Protein AF-A0A5S5MBZ9-F1 (afdb_monomer_lite)

InterPro domains:
  IPR036397 Ribonuclease H superfamily [G3DSA:3.30.420.10] (1-64)
  IPR038717 Tc1-like transposase, DDE domain [PF13358] (2-25)

Radius of gyration: 14.12 Å; chains: 1; bounding box: 32×25×33 Å

Structure (mmCIF, N/CA/C/O backbone):
data_AF-A0A5S5MBZ9-F1
#
_entry.id   AF-A0A5S5MBZ9-F1
#
loop_
_atom_site.group_PDB
_atom_site.id
_atom_site.type_symbol
_atom_site.label_atom_id
_atom_site.label_alt_id
_atom_site.label_comp_id
_atom_site.label_asym_id
_atom_site.label_entity_id
_atom_site.label_seq_id
_atom_site.pdbx_PDB_ins_code
_atom_site.Cartn_x
_atom_site.Cartn_y
_atom_site.Cartn_z
_atom_site.occupancy
_atom_site.B_iso_or_equiv
_atom_site.auth_seq_id
_atom_site.auth_comp_id
_atom_site.auth_asym_id
_atom_site.auth_atom_id
_atom_site.pdbx_PDB_model_num
ATOM 1 N N . ARG A 1 1 ? 16.444 -9.012 -7.278 1.00 87.12 1 ARG A N 1
ATOM 2 C CA . ARG A 1 1 ? 16.801 -8.032 -8.331 1.00 87.12 1 ARG A CA 1
ATOM 3 C C . ARG A 1 1 ? 16.370 -6.655 -7.854 1.00 87.12 1 ARG A C 1
ATOM 5 O O . ARG A 1 1 ? 15.296 -6.562 -7.277 1.00 87.12 1 ARG A O 1
ATOM 12 N N . LEU A 1 2 ? 17.197 -5.627 -8.029 1.00 92.06 2 LEU A N 1
ATOM 13 C CA . LEU A 1 2 ? 16.808 -4.244 -7.747 1.00 92.06 2 LEU A CA 1
ATOM 14 C C . LEU A 1 2 ? 16.247 -3.619 -9.032 1.00 92.06 2 LEU A C 1
ATOM 16 O O . LEU A 1 2 ? 16.824 -3.826 -10.100 1.00 92.06 2 LEU A O 1
ATOM 20 N N . PHE A 1 3 ? 15.137 -2.889 -8.928 1.00 93.62 3 PHE A N 1
ATOM 21 C CA . PHE A 1 3 ? 14.514 -2.180 -10.046 1.00 93.62 3 PHE A CA 1
ATOM 22 C C . PHE A 1 3 ? 14.612 -0.672 -9.814 1.00 93.62 3 PHE A C 1
ATOM 24 O O . PHE A 1 3 ? 14.248 -0.190 -8.743 1.00 93.62 3 PHE A O 1
ATOM 31 N N . PHE A 1 4 ? 15.089 0.062 -10.818 1.00 95.00 4 PHE A N 1
ATOM 32 C CA . PHE A 1 4 ? 15.116 1.522 -10.807 1.00 95.00 4 PHE A CA 1
ATOM 33 C C . PHE A 1 4 ? 13.929 2.036 -11.611 1.00 95.00 4 PHE A C 1
ATOM 35 O O . PHE A 1 4 ? 13.786 1.696 -12.785 1.00 95.00 4 PHE A O 1
ATOM 42 N N . LEU A 1 5 ? 13.074 2.826 -10.968 1.00 95.69 5 LEU A N 1
ATOM 43 C CA . LEU A 1 5 ? 11.905 3.412 -11.614 1.00 95.69 5 LEU A CA 1
ATOM 44 C C . LEU A 1 5 ? 12.253 4.793 -12.176 1.00 95.69 5 LEU A C 1
ATOM 46 O O . LEU A 1 5 ? 13.002 5.534 -11.531 1.00 95.69 5 LEU A O 1
ATOM 50 N N . PRO A 1 6 ? 11.705 5.171 -13.343 1.00 97.19 6 PRO A N 1
ATOM 51 C CA . PRO A 1 6 ? 11.779 6.542 -13.815 1.00 97.19 6 PRO A CA 1
ATOM 52 C C . PRO A 1 6 ? 11.172 7.515 -12.788 1.00 97.19 6 PRO A C 1
ATOM 54 O O . PRO A 1 6 ? 10.219 7.160 -12.081 1.00 97.19 6 PRO A O 1
ATOM 57 N N . PRO A 1 7 ? 11.670 8.762 -12.718 1.00 96.88 7 PRO A N 1
ATOM 58 C CA . PRO A 1 7 ? 11.040 9.809 -11.922 1.00 96.88 7 PRO A CA 1
ATOM 59 C C . PRO A 1 7 ? 9.547 9.960 -12.251 1.00 96.88 7 PRO A C 1
ATOM 61 O O . PRO A 1 7 ? 9.115 9.694 -13.373 1.00 96.88 7 PRO A O 1
ATOM 64 N N . TYR A 1 8 ? 8.759 10.400 -11.266 1.00 95.00 8 TYR A N 1
ATOM 65 C CA . TYR A 1 8 ? 7.327 10.703 -11.424 1.00 95.00 8 TYR A CA 1
ATOM 66 C C . TYR A 1 8 ? 6.471 9.563 -12.005 1.00 95.00 8 TYR A C 1
ATOM 68 O O . TYR A 1 8 ? 5.419 9.816 -12.586 1.00 95.00 8 TYR A O 1
ATOM 76 N N . SER A 1 9 ? 6.882 8.304 -11.815 1.00 96.75 9 SER A N 1
ATOM 77 C CA . SER A 1 9 ? 6.160 7.125 -12.315 1.00 96.75 9 SER A CA 1
ATOM 78 C C . SER A 1 9 ? 5.555 6.282 -11.181 1.00 96.75 9 SER A C 1
ATOM 80 O O . SER A 1 9 ? 5.920 5.118 -11.017 1.00 96.75 9 SER A O 1
ATOM 82 N N . PRO A 1 10 ? 4.629 6.834 -10.369 1.00 96.56 10 PRO A N 1
ATOM 83 C CA . PRO A 1 10 ? 4.068 6.126 -9.217 1.00 96.56 10 PRO A CA 1
ATOM 84 C C . PRO A 1 10 ? 3.266 4.881 -9.626 1.00 96.56 10 PRO A C 1
ATOM 86 O O . PRO A 1 10 ? 3.263 3.900 -8.896 1.00 96.56 10 PRO A O 1
ATOM 89 N N . HIS A 1 11 ? 2.660 4.873 -10.819 1.00 96.31 11 HIS A N 1
ATOM 90 C CA . HIS A 1 11 ? 1.919 3.728 -11.366 1.00 96.31 11 HIS A CA 1
ATOM 91 C C . HIS A 1 11 ? 2.770 2.451 -11.503 1.00 96.31 11 HIS A C 1
ATOM 93 O O . HIS A 1 11 ? 2.227 1.351 -11.474 1.00 96.31 11 HIS A O 1
ATOM 99 N N . LEU A 1 12 ? 4.100 2.586 -11.579 1.00 97.25 12 LEU A N 1
ATOM 100 C CA . LEU A 1 12 ? 5.032 1.458 -11.614 1.00 97.25 12 LEU A CA 1
ATOM 101 C C . LEU A 1 12 ? 5.355 0.901 -10.218 1.00 97.25 12 LEU A C 1
ATOM 103 O O . LEU A 1 12 ? 5.950 -0.166 -10.113 1.00 97.25 12 LEU A O 1
ATOM 107 N N . ASN A 1 13 ? 4.993 1.595 -9.135 1.00 96.69 13 ASN A N 1
ATOM 108 C CA . ASN A 1 13 ? 5.226 1.121 -7.775 1.00 96.69 13 ASN A CA 1
ATOM 109 C C . ASN A 1 13 ? 3.994 0.356 -7.250 1.00 96.69 13 ASN A C 1
ATOM 111 O O . ASN A 1 13 ? 2.943 0.970 -7.038 1.00 96.69 13 ASN A O 1
ATOM 115 N N . PRO A 1 14 ? 4.093 -0.955 -6.951 1.00 96.19 14 PRO A N 1
ATOM 116 C CA . PRO A 1 14 ? 2.958 -1.723 -6.438 1.00 96.19 14 PRO A CA 1
ATOM 117 C C . PRO A 1 14 ? 2.426 -1.220 -5.088 1.00 96.19 14 PRO A C 1
ATOM 119 O O . PRO A 1 14 ? 1.262 -1.471 -4.765 1.00 96.19 14 PRO A O 1
ATOM 122 N N . ASP A 1 15 ? 3.220 -0.472 -4.316 1.00 95.75 15 ASP A N 1
ATOM 123 C CA . ASP A 1 15 ? 2.765 0.118 -3.054 1.00 95.75 15 ASP A CA 1
ATOM 124 C C . ASP A 1 15 ? 1.669 1.177 -3.254 1.00 95.75 15 ASP A C 1
ATOM 126 O O . ASP A 1 15 ? 0.847 1.381 -2.358 1.00 95.75 15 ASP A O 1
ATOM 130 N N . GLU A 1 16 ? 1.556 1.794 -4.435 1.00 97.12 16 GLU A N 1
ATOM 131 C CA . GLU A 1 16 ? 0.436 2.698 -4.733 1.00 97.12 16 GLU A CA 1
ATOM 132 C C . GLU A 1 16 ? -0.916 1.979 -4.650 1.00 97.12 16 GLU A C 1
ATOM 134 O O . GLU A 1 16 ? -1.907 2.558 -4.201 1.00 97.12 16 GLU A O 1
ATOM 139 N N . MET A 1 17 ? -0.972 0.682 -4.966 1.00 97.12 17 MET A N 1
ATOM 140 C CA . MET A 1 17 ? -2.190 -0.114 -4.780 1.00 97.12 17 MET A CA 1
ATOM 141 C C . MET A 1 17 ? -2.482 -0.400 -3.302 1.00 97.12 17 MET A C 1
ATOM 143 O O . MET A 1 17 ? -3.652 -0.451 -2.904 1.00 97.12 17 MET A O 1
ATOM 147 N N . VAL A 1 18 ? -1.450 -0.523 -2.459 1.00 96.94 18 VAL A N 1
ATOM 148 C CA . VAL A 1 18 ? -1.609 -0.597 -0.996 1.00 96.94 18 VAL A CA 1
ATOM 149 C C . VAL A 1 18 ? -2.193 0.715 -0.473 1.00 96.94 18 VAL A C 1
ATOM 151 O O . VAL A 1 18 ? -3.168 0.696 0.290 1.00 96.94 18 VAL A O 1
ATOM 154 N N . TRP A 1 19 ? -1.663 1.853 -0.930 1.00 96.12 19 TRP A N 1
ATOM 155 C CA . TRP A 1 19 ? -2.173 3.176 -0.577 1.00 96.12 19 TRP A CA 1
ATOM 156 C C . TRP A 1 19 ? -3.602 3.394 -1.059 1.00 96.12 19 TRP A C 1
ATOM 158 O O . TRP A 1 19 ? -4.439 3.860 -0.282 1.00 96.12 19 TRP A O 1
ATOM 168 N N . GLY A 1 20 ? -3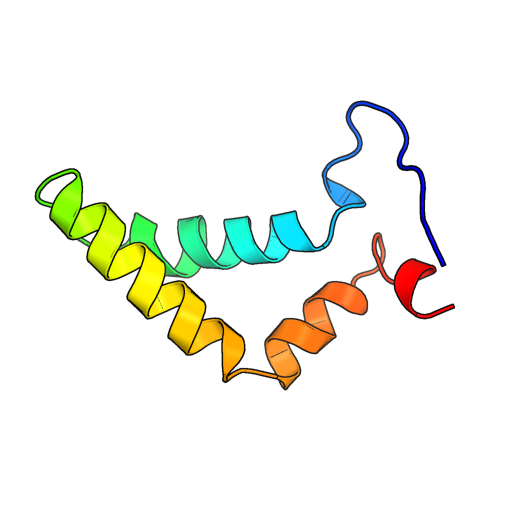.913 2.998 -2.292 1.00 96.19 20 GLY A N 1
ATOM 169 C CA . GLY A 1 20 ? -5.258 3.067 -2.850 1.00 96.19 20 GLY A CA 1
ATOM 170 C C . GLY A 1 20 ? -6.256 2.218 -2.060 1.00 96.19 20 GLY A C 1
ATOM 171 O O . GLY A 1 20 ? -7.335 2.696 -1.695 1.00 96.19 20 GLY A O 1
ATOM 172 N N . TYR A 1 21 ? -5.878 0.986 -1.695 1.00 95.50 21 TYR A N 1
ATOM 173 C CA . TYR A 1 21 ? -6.692 0.124 -0.834 1.00 95.50 21 TYR A CA 1
ATOM 174 C C . TYR A 1 21 ? -6.957 0.760 0.532 1.00 95.50 21 TYR A C 1
ATOM 176 O O . TYR A 1 21 ? -8.092 0.752 1.016 1.00 95.50 21 TYR A O 1
ATOM 184 N N . LEU A 1 22 ? -5.921 1.322 1.153 1.00 95.94 22 LEU A N 1
ATOM 185 C CA . LEU A 1 22 ? -6.039 1.953 2.456 1.00 95.94 22 LEU A CA 1
ATOM 186 C C . LEU A 1 22 ? -6.930 3.199 2.395 1.00 95.94 22 LEU A C 1
ATOM 188 O O . LEU A 1 22 ? -7.879 3.289 3.171 1.00 95.94 22 LEU A O 1
ATOM 192 N N . LYS A 1 23 ? -6.667 4.127 1.468 1.00 93.94 23 LYS A N 1
ATOM 193 C CA . LYS A 1 23 ? -7.351 5.426 1.371 1.00 93.94 23 LYS A CA 1
ATOM 194 C C . LYS A 1 23 ? -8.790 5.293 0.875 1.00 93.94 23 LYS A C 1
ATOM 196 O O . LYS A 1 23 ? -9.708 5.701 1.581 1.00 93.94 23 LYS A O 1
ATOM 201 N N . HIS A 1 24 ? -9.004 4.681 -0.290 1.00 91.75 24 HIS A N 1
ATOM 202 C CA . HIS A 1 24 ? -10.311 4.702 -0.962 1.00 91.75 24 HIS A CA 1
ATOM 203 C C . HIS A 1 24 ? -11.273 3.617 -0.469 1.00 91.75 24 HIS A C 1
ATOM 205 O O . HIS A 1 24 ? -12.490 3.812 -0.458 1.00 91.75 24 HIS A O 1
ATOM 211 N N . HIS A 1 25 ? -10.753 2.464 -0.040 1.00 87.56 25 HIS A N 1
ATOM 212 C CA . HIS A 1 25 ? -11.597 1.329 0.345 1.00 87.56 25 HIS A CA 1
ATOM 213 C C . HIS A 1 25 ? -11.723 1.130 1.854 1.00 87.56 25 HIS A C 1
ATOM 215 O O . HIS A 1 25 ? -12.557 0.323 2.278 1.00 87.56 25 HIS A O 1
ATOM 221 N N . LYS A 1 26 ? -10.90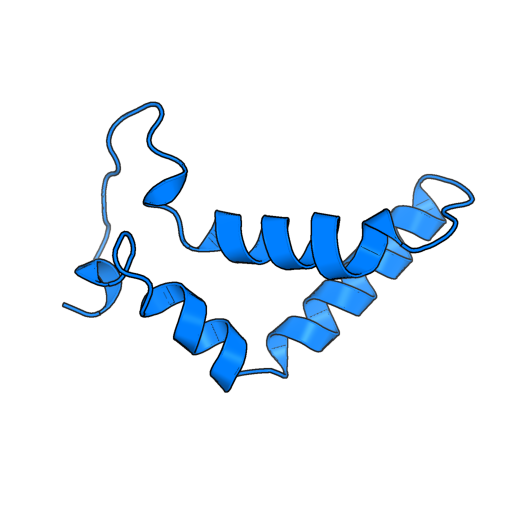0 1.812 2.659 1.00 93.88 26 LYS A N 1
ATOM 222 C CA . LYS A 1 26 ? -10.863 1.630 4.112 1.00 93.88 26 LYS A CA 1
ATOM 223 C C . LYS A 1 26 ? -10.953 2.948 4.865 1.00 93.88 26 LYS A C 1
ATOM 225 O O . LYS A 1 26 ? -12.063 3.373 5.167 1.00 93.88 26 LYS A O 1
ATOM 230 N N . ILE A 1 27 ? -9.826 3.582 5.176 1.00 94.19 27 ILE A N 1
ATOM 231 C CA . ILE A 1 27 ? -9.779 4.680 6.146 1.00 94.19 27 ILE A CA 1
ATOM 232 C C . ILE A 1 27 ? -10.622 5.883 5.714 1.00 94.19 27 ILE A C 1
ATOM 234 O O . ILE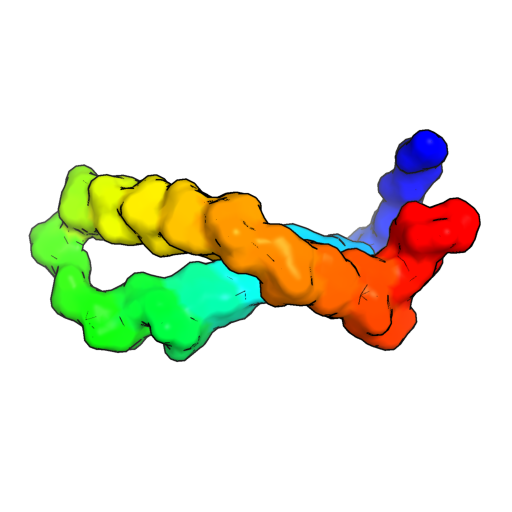 A 1 27 ? -11.263 6.486 6.562 1.00 94.19 27 ILE A O 1
ATOM 238 N N . GLY A 1 28 ? -10.720 6.168 4.408 1.00 91.00 28 GLY A N 1
ATOM 239 C CA . GLY A 1 28 ? -11.544 7.264 3.884 1.00 91.00 28 GLY A CA 1
ATOM 240 C C . GLY A 1 28 ? -13.052 7.093 4.103 1.00 91.00 28 GLY A C 1
ATOM 241 O O . GLY A 1 28 ? -13.808 8.024 3.858 1.00 91.00 28 GLY A O 1
ATOM 242 N N . LYS A 1 29 ? -13.500 5.920 4.571 1.00 92.06 29 LYS A N 1
ATOM 243 C CA . LYS A 1 29 ? -14.899 5.626 4.923 1.00 92.06 29 LYS A CA 1
ATOM 244 C C . LYS A 1 29 ? -15.122 5.501 6.434 1.00 92.06 29 LYS A C 1
ATOM 246 O O . LYS A 1 29 ? -16.193 5.078 6.858 1.00 92.06 29 LYS A O 1
ATOM 251 N N . MET A 1 30 ? -14.111 5.795 7.249 1.00 94.88 30 MET A N 1
ATOM 252 C CA . MET A 1 30 ? -14.171 5.683 8.705 1.00 94.88 30 MET A CA 1
ATOM 253 C C . MET A 1 30 ? -14.100 7.073 9.331 1.00 94.88 30 MET A C 1
ATOM 255 O O . MET A 1 30 ? -13.316 7.911 8.898 1.00 94.88 30 MET A O 1
ATOM 259 N N . VAL A 1 31 ? -14.859 7.300 10.403 1.00 95.94 31 VAL A N 1
ATOM 260 C CA . VAL A 1 31 ? -14.646 8.476 11.258 1.00 95.94 31 VAL A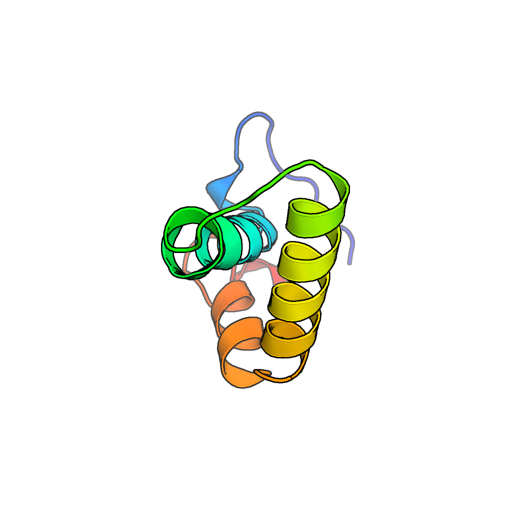 CA 1
ATOM 261 C C . VAL A 1 31 ? -13.273 8.345 11.907 1.00 95.94 31 VAL A C 1
ATOM 263 O O . VAL A 1 31 ? -12.954 7.273 12.417 1.00 95.94 31 VAL A O 1
ATOM 266 N N . VAL A 1 32 ? -12.466 9.401 11.893 1.00 96.62 32 VAL A N 1
ATOM 267 C CA . VAL A 1 32 ? -11.149 9.456 12.540 1.00 96.62 32 VAL A CA 1
ATOM 268 C C . VAL A 1 32 ? -11.182 10.578 13.566 1.00 96.62 32 VAL A C 1
ATOM 270 O O . VAL A 1 32 ? -11.429 11.723 13.206 1.00 96.62 32 VAL A O 1
ATOM 273 N N . SER A 1 33 ? -10.957 10.253 14.838 1.00 96.44 33 SER A N 1
ATOM 274 C CA . SER A 1 33 ? -11.070 11.227 15.936 1.00 96.44 33 SER A CA 1
ATOM 275 C C . SER A 1 33 ? -9.775 11.985 16.238 1.00 96.44 33 SER A C 1
ATOM 277 O O . SER A 1 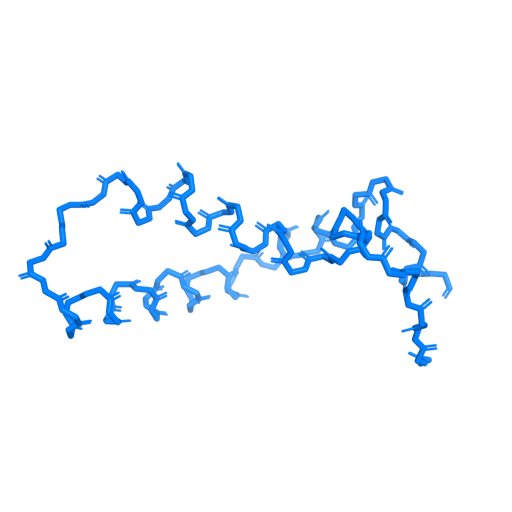33 ? -9.797 12.969 16.970 1.00 96.44 33 SER A O 1
ATOM 279 N N . GLY A 1 34 ? -8.642 11.545 15.686 1.00 97.56 34 GLY A N 1
ATOM 280 C CA . GLY A 1 34 ? -7.347 12.194 15.867 1.00 97.56 34 GLY A CA 1
ATOM 281 C C . GLY A 1 34 ? -6.171 11.336 15.390 1.00 97.56 34 GLY A C 1
ATOM 282 O O . GLY A 1 34 ? -6.380 10.228 14.883 1.00 97.56 34 GLY A O 1
ATOM 283 N N . PRO A 1 35 ? -4.925 11.813 15.565 1.00 97.75 35 PRO A N 1
ATOM 284 C CA . PRO A 1 35 ? -3.729 11.152 15.035 1.00 97.75 35 PRO A CA 1
ATOM 285 C C . PRO A 1 35 ? -3.517 9.720 15.548 1.00 97.75 35 PRO A C 1
ATOM 287 O O . PRO A 1 35 ? -3.231 8.819 14.761 1.00 97.75 35 PRO A O 1
ATOM 290 N N . GLU A 1 36 ? -3.719 9.467 16.845 1.00 98.19 36 GLU A N 1
ATOM 291 C CA . GLU A 1 36 ? -3.540 8.118 17.405 1.00 98.19 36 GLU A CA 1
ATOM 292 C C . GLU A 1 36 ? -4.618 7.133 16.943 1.00 98.19 36 GLU A C 1
ATOM 294 O O . GLU A 1 36 ? -4.331 5.957 16.710 1.00 98.19 36 GLU A O 1
ATOM 299 N N . ASP A 1 37 ? -5.856 7.600 16.778 1.00 98.06 37 ASP A N 1
ATOM 300 C CA . ASP A 1 37 ? -6.940 6.789 16.225 1.00 98.06 37 ASP A CA 1
ATOM 301 C C . ASP A 1 37 ? -6.682 6.459 14.748 1.00 98.06 37 ASP A C 1
ATOM 303 O O . ASP A 1 37 ? -6.774 5.295 14.346 1.00 98.06 37 ASP A O 1
ATOM 307 N N . LEU A 1 38 ? -6.241 7.450 13.961 1.00 97.62 38 LEU A N 1
ATOM 308 C CA . LEU A 1 38 ? -5.801 7.244 12.581 1.00 97.62 38 LEU A CA 1
ATOM 309 C C . LEU A 1 38 ? -4.719 6.168 12.517 1.00 97.62 38 LEU A C 1
ATOM 311 O O . LEU A 1 38 ? -4.853 5.194 11.775 1.00 97.62 38 LEU A O 1
ATOM 315 N N . ARG A 1 39 ? -3.672 6.313 13.334 1.00 98.12 39 ARG A N 1
ATOM 316 C CA . ARG A 1 39 ? -2.548 5.379 13.394 1.00 98.12 39 ARG A CA 1
ATOM 317 C C . ARG A 1 39 ? -3.030 3.963 13.709 1.00 98.12 39 ARG A C 1
ATOM 319 O O . ARG A 1 39 ? -2.711 3.029 12.971 1.00 98.12 39 ARG A O 1
ATOM 326 N N . LYS A 1 40 ? -3.847 3.787 14.755 1.00 98.25 40 LYS A N 1
ATOM 327 C CA . LYS A 1 40 ? -4.420 2.483 15.138 1.00 98.25 40 LYS A CA 1
ATOM 328 C C . LYS A 1 40 ? -5.219 1.849 13.997 1.00 98.25 40 LYS A C 1
ATOM 330 O O . LYS A 1 40 ? -5.019 0.668 13.694 1.00 98.25 40 LYS A O 1
ATOM 335 N N . LYS A 1 41 ? -6.087 2.620 13.336 1.00 98.12 41 LYS A N 1
ATOM 336 C CA . LYS A 1 41 ? -6.912 2.141 12.216 1.00 98.12 41 LYS A CA 1
ATOM 337 C C . LYS A 1 41 ? -6.067 1.766 11.004 1.00 98.12 41 LYS A C 1
ATOM 339 O O . LYS A 1 41 ? -6.252 0.678 10.464 1.00 98.12 41 LYS A O 1
ATOM 344 N N . VAL A 1 42 ? -5.098 2.602 10.632 1.00 97.75 42 VAL A N 1
ATOM 345 C CA . VAL A 1 42 ? -4.136 2.335 9.551 1.00 97.75 42 VAL A CA 1
ATOM 346 C C . VAL A 1 42 ? -3.399 1.019 9.796 1.00 97.75 42 VAL A C 1
ATOM 348 O O . VAL A 1 42 ? -3.433 0.137 8.940 1.00 97.75 42 VAL A O 1
ATOM 351 N N . PHE A 1 43 ? -2.820 0.819 10.985 1.00 98.12 43 PHE A N 1
ATOM 352 C CA . PHE A 1 43 ? -2.131 -0.434 11.310 1.00 98.12 43 PHE A CA 1
ATOM 353 C C . PHE A 1 43 ? -3.061 -1.650 11.271 1.00 98.12 43 PHE A C 1
ATOM 355 O O . PHE A 1 43 ? -2.668 -2.705 10.775 1.00 98.12 43 PHE A O 1
ATOM 362 N N . SER A 1 44 ? -4.293 -1.523 11.769 1.00 97.81 44 SER A N 1
ATOM 363 C CA . SER A 1 44 ? -5.289 -2.598 11.694 1.00 97.81 44 SER A CA 1
ATOM 364 C C . SER A 1 44 ? -5.614 -2.979 10.241 1.00 97.81 44 SER A C 1
ATOM 366 O O . SER A 1 44 ? -5.595 -4.160 9.883 1.00 97.81 44 SER A O 1
ATOM 368 N N . ILE A 1 45 ? -5.822 -1.982 9.373 1.00 97.56 45 ILE A N 1
ATOM 369 C CA . ILE A 1 45 ? -6.084 -2.176 7.941 1.00 97.56 45 ILE A CA 1
ATOM 370 C C . ILE A 1 45 ? -4.905 -2.870 7.253 1.00 97.56 45 ILE A C 1
ATOM 372 O O . ILE A 1 45 ? -5.121 -3.846 6.533 1.00 97.56 45 ILE A O 1
ATOM 376 N N . LEU A 1 46 ? -3.673 -2.404 7.485 1.00 97.38 46 LEU A N 1
ATOM 377 C CA . LEU A 1 46 ? -2.471 -2.975 6.870 1.00 97.38 46 LEU A CA 1
ATOM 378 C C . LEU A 1 46 ? -2.228 -4.420 7.329 1.00 97.38 46 LEU A C 1
ATOM 380 O O . LEU A 1 46 ? -1.991 -5.292 6.495 1.00 97.38 46 LEU A O 1
ATOM 384 N N . ARG A 1 47 ? -2.398 -4.717 8.625 1.00 97.88 47 ARG A N 1
ATOM 385 C CA . ARG A 1 47 ? -2.321 -6.096 9.149 1.00 97.88 47 ARG A CA 1
ATOM 386 C C . ARG A 1 47 ? -3.397 -7.003 8.556 1.00 97.88 47 ARG A C 1
ATOM 388 O O . ARG A 1 47 ? -3.144 -8.178 8.304 1.00 97.88 47 ARG A O 1
ATOM 395 N N . SER A 1 48 ? -4.602 -6.480 8.324 1.00 97.31 48 SER A N 1
ATOM 396 C CA . SER A 1 48 ? -5.659 -7.224 7.632 1.00 97.31 48 SER A CA 1
ATOM 397 C C . SER A 1 48 ? -5.302 -7.475 6.165 1.00 97.31 48 SER A C 1
ATOM 399 O O . SER A 1 48 ? -5.492 -8.588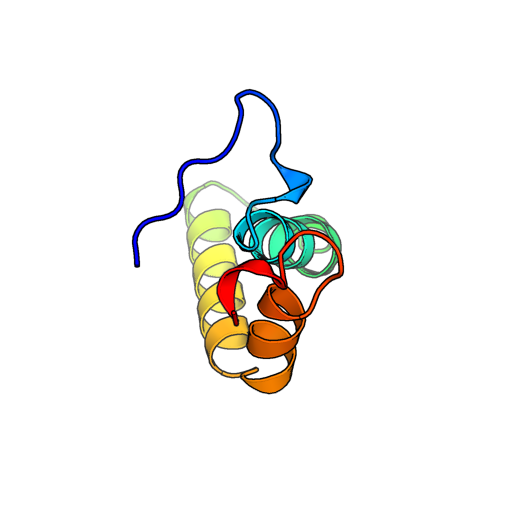 5.679 1.00 97.31 48 SER A O 1
ATOM 401 N N . LEU A 1 49 ? -4.761 -6.473 5.464 1.00 97.44 49 LEU A N 1
ATOM 402 C CA . LEU A 1 49 ? -4.337 -6.590 4.068 1.00 97.44 49 LEU A CA 1
ATOM 403 C C . LEU A 1 49 ? -3.212 -7.616 3.896 1.00 97.44 49 LEU A C 1
ATOM 405 O O . LEU A 1 49 ? -3.294 -8.428 2.981 1.00 97.44 49 LEU A O 1
ATOM 409 N N . GLN A 1 50 ? -2.235 -7.645 4.805 1.00 96.69 50 GLN A N 1
ATOM 410 C CA . GLN A 1 50 ? -1.137 -8.618 4.798 1.00 96.69 50 GLN A CA 1
ATOM 411 C C . GLN A 1 50 ? -1.640 -10.071 4.778 1.00 96.69 50 GLN A C 1
ATOM 413 O O . GLN A 1 50 ? -1.067 -10.922 4.105 1.00 96.69 50 GLN A O 1
ATOM 418 N N . LYS A 1 51 ? -2.748 -10.358 5.473 1.00 97.75 51 LYS A N 1
ATOM 419 C CA . LYS A 1 51 ? -3.364 -11.696 5.500 1.00 97.75 51 LYS A CA 1
ATOM 420 C C . LYS A 1 51 ? -4.134 -12.034 4.217 1.00 97.75 51 LYS A C 1
ATOM 422 O O . LYS A 1 51 ? -4.479 -13.190 3.999 1.00 97.75 51 LYS A O 1
ATOM 427 N N . LYS A 1 52 ? -4.419 -11.053 3.355 1.00 97.38 52 LYS A N 1
ATOM 428 C CA . LYS A 1 52 ? -5.120 -11.239 2.075 1.00 97.38 52 LYS A CA 1
ATOM 429 C C . LYS A 1 52 ? -4.115 -11.479 0.954 1.00 97.38 52 LYS A C 1
ATOM 431 O O . LYS A 1 52 ? -4.004 -10.674 0.031 1.00 97.38 52 LYS A O 1
ATOM 436 N N . THR A 1 53 ? -3.409 -12.601 1.028 1.00 96.88 53 THR A N 1
ATOM 437 C CA . THR A 1 53 ? -2.300 -12.951 0.123 1.00 96.88 53 THR A CA 1
ATOM 438 C C . THR A 1 53 ? -2.680 -12.877 -1.355 1.00 96.88 53 THR A C 1
ATOM 440 O O . THR A 1 53 ? -1.924 -12.319 -2.137 1.00 96.88 53 THR A O 1
ATOM 443 N N . VAL A 1 54 ? -3.882 -13.324 -1.737 1.00 97.94 54 VAL A N 1
ATOM 444 C CA . VAL A 1 54 ? -4.384 -13.222 -3.124 1.00 97.94 54 VAL A CA 1
ATOM 445 C C . VAL A 1 54 ? -4.472 -11.767 -3.596 1.00 97.94 54 VAL A C 1
ATOM 447 O O . VAL A 1 54 ? -4.100 -11.451 -4.722 1.00 97.94 54 VAL A O 1
ATOM 450 N N . ARG A 1 55 ? -4.925 -10.859 -2.725 1.00 96.69 55 ARG A N 1
ATOM 451 C CA . ARG A 1 55 ? -5.018 -9.429 -3.042 1.00 96.69 55 ARG A CA 1
ATOM 452 C C . ARG A 1 55 ? -3.634 -8.795 -3.125 1.00 96.69 55 ARG A C 1
ATOM 454 O O . ARG A 1 55 ? -3.370 -8.068 -4.072 1.00 96.69 55 ARG A O 1
ATOM 461 N N . VAL A 1 56 ? -2.747 -9.109 -2.184 1.00 96.81 56 VAL A N 1
ATOM 462 C CA . VAL A 1 56 ? -1.353 -8.640 -2.226 1.00 96.81 56 VAL A CA 1
ATOM 463 C C . VAL A 1 56 ? -0.668 -9.122 -3.508 1.00 96.81 56 VAL A C 1
ATOM 465 O O . VAL A 1 56 ? -0.070 -8.323 -4.216 1.00 96.81 56 VAL A O 1
ATOM 468 N N . ALA A 1 57 ? -0.838 -10.393 -3.876 1.00 96.94 57 ALA A N 1
ATOM 469 C CA . ALA A 1 57 ? -0.306 -10.945 -5.118 1.00 96.94 57 ALA A CA 1
ATOM 470 C C . ALA A 1 57 ? -0.885 -10.260 -6.365 1.00 96.94 57 ALA A C 1
ATOM 472 O O . ALA A 1 57 ? -0.153 -10.044 -7.327 1.00 96.94 57 ALA A O 1
ATOM 473 N N . SER A 1 58 ? -2.172 -9.885 -6.358 1.00 96.94 58 SER A N 1
ATOM 474 C CA . SER A 1 58 ? -2.769 -9.155 -7.485 1.00 96.94 58 SER A CA 1
ATOM 475 C C . SER A 1 58 ? -2.132 -7.788 -7.722 1.00 96.94 58 SER A C 1
ATOM 477 O O . SER A 1 58 ? -2.109 -7.351 -8.866 1.00 96.94 58 SER A O 1
ATOM 479 N N . PHE A 1 59 ? -1.560 -7.152 -6.691 1.00 97.06 59 PHE A N 1
ATOM 480 C CA . PHE A 1 59 ? -0.852 -5.885 -6.867 1.00 97.06 59 PHE A CA 1
ATOM 481 C C . PHE A 1 59 ? 0.364 -6.079 -7.761 1.00 97.06 59 PHE A C 1
ATOM 483 O O . PHE A 1 59 ? 0.509 -5.376 -8.739 1.00 97.06 59 PHE A O 1
ATOM 490 N N . PHE A 1 60 ? 1.168 -7.115 -7.543 1.00 96.31 60 PHE A N 1
ATOM 491 C CA . PHE A 1 60 ? 2.319 -7.395 -8.407 1.00 96.31 60 PHE A CA 1
ATOM 492 C C . PHE A 1 60 ? 1.939 -7.877 -9.811 1.00 96.31 60 PHE A C 1
ATOM 494 O O . PHE A 1 60 ? 2.775 -7.845 -10.701 1.00 96.31 60 PHE A O 1
ATOM 501 N N . ARG A 1 61 ? 0.695 -8.320 -10.027 1.00 96.56 61 ARG A N 1
ATOM 502 C CA . ARG A 1 61 ? 0.198 -8.808 -11.326 1.00 96.56 61 ARG A CA 1
ATOM 503 C C . ARG A 1 61 ? -0.535 -7.741 -12.141 1.00 96.56 61 ARG A C 1
ATOM 505 O O . ARG A 1 61 ? -1.028 -8.058 -13.220 1.00 96.56 61 ARG A O 1
ATOM 512 N N . ALA A 1 62 ? -0.650 -6.512 -11.638 1.00 95.94 62 ALA A N 1
ATOM 513 C CA . ALA A 1 62 ? -1.213 -5.416 -12.414 1.00 95.94 62 ALA A CA 1
ATOM 514 C C . ALA A 1 62 ? -0.319 -5.096 -13.623 1.00 95.94 62 ALA A C 1
ATOM 516 O O . ALA A 1 62 ? 0.892 -5.327 -13.593 1.00 95.94 62 ALA A O 1
ATOM 517 N N . GLN A 1 63 ? -0.926 -4.559 -14.683 1.00 96.31 63 GLN A N 1
ATOM 518 C CA . GLN A 1 63 ? -0.269 -4.334 -15.974 1.00 96.31 63 GLN A CA 1
ATOM 519 C C . GLN A 1 63 ? 1.059 -3.569 -15.856 1.00 96.31 63 GLN A C 1
ATOM 521 O O . GLN A 1 63 ? 2.040 -3.958 -16.487 1.00 96.31 63 GLN A O 1
ATOM 526 N N . ASP A 1 64 ? 1.104 -2.548 -15.002 1.00 96.62 64 ASP A N 1
ATOM 527 C CA . ASP A 1 64 ? 2.253 -1.646 -14.859 1.00 96.62 64 ASP A CA 1
ATOM 528 C C . ASP A 1 64 ? 3.329 -2.160 -13.891 1.00 96.62 64 ASP A C 1
ATOM 530 O O . ASP A 1 64 ? 4.449 -1.658 -13.877 1.00 96.62 64 ASP A O 1
ATOM 534 N N . THR A 1 65 ? 3.026 -3.188 -13.096 1.00 97.06 65 THR A N 1
ATOM 535 C CA . THR A 1 65 ? 3.914 -3.706 -12.039 1.00 97.06 65 THR A CA 1
ATOM 536 C C . THR A 1 65 ? 4.332 -5.159 -12.255 1.00 97.06 65 THR A C 1
ATOM 538 O O . THR A 1 65 ? 5.166 -5.681 -11.516 1.00 97.06 65 THR A O 1
ATOM 541 N N . GLN A 1 66 ? 3.785 -5.827 -13.277 1.00 96.06 66 GLN A N 1
ATOM 542 C CA . GLN A 1 66 ? 4.096 -7.223 -13.612 1.00 96.06 66 GLN A CA 1
ATOM 543 C C . GLN A 1 66 ? 5.573 -7.465 -13.941 1.00 96.06 66 GLN A C 1
ATOM 545 O O . GLN A 1 66 ? 6.044 -8.591 -13.804 1.00 96.06 66 GLN A O 1
ATOM 550 N N . TYR A 1 67 ? 6.326 -6.416 -14.302 1.00 94.94 67 TYR A N 1
ATOM 551 C CA . TYR A 1 67 ? 7.774 -6.487 -14.530 1.00 94.94 67 TYR A CA 1
ATOM 552 C C . TYR A 1 67 ? 8.546 -7.032 -13.313 1.00 94.94 67 TYR A C 1
ATOM 554 O O . TYR A 1 67 ? 9.658 -7.528 -13.467 1.00 94.94 67 TYR A O 1
ATOM 562 N N . ILE A 1 68 ? 7.970 -6.944 -12.108 1.00 95.12 68 ILE A N 1
ATOM 563 C CA . ILE A 1 68 ? 8.557 -7.455 -10.861 1.00 95.12 68 ILE A CA 1
ATOM 564 C C . ILE A 1 68 ? 8.592 -8.989 -10.841 1.00 95.12 68 ILE A C 1
ATOM 566 O O . ILE A 1 68 ? 9.436 -9.573 -10.165 1.00 95.12 68 ILE A O 1
ATOM 570 N N . LEU A 1 69 ? 7.667 -9.638 -11.557 1.00 93.12 69 LEU A N 1
ATOM 571 C CA . LEU A 1 69 ? 7.526 -11.096 -11.606 1.00 93.12 69 LEU A CA 1
ATOM 572 C C . LEU A 1 69 ? 8.414 -11.757 -12.672 1.00 93.12 69 LEU A C 1
ATOM 574 O O . LEU A 1 69 ? 8.441 -12.985 -12.737 1.00 93.12 69 LEU A O 1
ATOM 578 N N . ALA A 1 70 ? 9.087 -10.954 -13.501 1.00 84.12 70 ALA A N 1
ATOM 579 C CA . ALA A 1 70 ? 9.964 -11.394 -14.584 1.00 84.12 70 ALA A CA 1
ATOM 580 C C . ALA A 1 70 ? 11.420 -11.618 -14.140 1.00 84.12 70 ALA A C 1
ATOM 582 O O . ALA A 1 70 ? 11.914 -10.907 -13.229 1.00 84.12 70 ALA A O 1
#

Foldseek 3Di:
DDDDDDPPCCVQPLCVVVVCCPCVVFPVPDDAPDDVSSVVRSVVSVVVVVVVVVSSVVSCVDPNNVVVVD

Sequence (70 aa):
RLFFLPPYSPHLNPDEMVWGYLKHHKIGKMVVSGPEDLRKKVFSILRSLQKKTVRVASFFRAQDTQYILA

pLDDT: mean 95.85, std 2.6, range [84.12, 98.25]

Organism: NCBI:txid2586642

Secondary structure (DSSP, 8-state):
---PPPTT-GGG-THHHHHHHHHHHTGGGS---SHHHHHHHHHHHHHHHHT-HHHHHHHHTSTTTGGGG-